Protein AF-A0A848VGD6-F1 (afdb_monomer)

Solvent-accessible surface area (backbone atoms only — not comparable to full-atom values): 8844 Å² total; per-residue (Å²): 133,89,61,88,62,91,79,90,68,60,68,59,83,81,79,87,76,60,66,75,69,51,59,76,47,50,90,73,45,53,100,55,84,58,33,44,35,49,52,53,50,49,38,46,68,73,68,47,92,82,84,88,76,93,70,96,77,78,83,82,84,80,82,78,88,76,48,69,67,68,53,43,51,52,40,49,53,48,52,49,52,48,39,52,60,77,45,20,42,75,58,26,45,58,54,17,47,49,31,35,53,52,14,50,50,50,34,53,52,36,35,75,75,68,71,40,88,47,72,64,28,53,49,29,39,50,50,14,53,52,40,36,51,52,14,53,52,47,37,50,52,38,53,57,60,61,72,77,110

Foldseek 3Di:
DLQPDDDPDLQDPDDDDDPVLQVVCPVLADPDGRSSNRSVSVCSLVVHDDDDDDDDDDDDDDDDPDDCPVVVVVNVVSVQVSCLLAPLLVVLVVVLVVLQVVLVVVQVVCCVPPVDDDPSSVVSNVVSVVSNVVSVVSRVVSVVVVVVD

pLDDT: mean 84.27, std 11.74, range [42.06, 98.12]

Mean predicted aligned error: 9.81 Å

Radius of gyration: 21.03 Å; Cα contacts (8 Å, |Δi|>4): 105; chains: 1; bounding box: 46×34×60 Å

Structure (mmCIF, N/CA/C/O backbone):
data_AF-A0A848VGD6-F1
#
_entry.id   AF-A0A848VGD6-F1
#
loop_
_atom_site.group_PDB
_atom_site.id
_atom_site.type_symbol
_atom_site.label_atom_id
_atom_site.label_alt_id
_atom_site.label_comp_id
_atom_site.label_asym_id
_atom_site.label_entity_id
_atom_site.label_seq_id
_atom_site.pdbx_PDB_ins_code
_atom_site.Cartn_x
_atom_site.Cartn_y
_atom_site.Cartn_z
_atom_site.occupancy
_atom_site.B_iso_or_equiv
_atom_site.auth_seq_id
_atom_site.auth_comp_id
_atom_site.auth_asym_id
_atom_site.auth_atom_id
_atom_site.pdbx_PDB_model_num
ATOM 1 N N . PHE A 1 1 ? -8.254 9.485 0.432 1.00 42.06 1 PHE A N 1
ATOM 2 C CA . PHE A 1 1 ? -8.254 8.788 -0.875 1.00 42.06 1 PHE A CA 1
ATOM 3 C C . PHE A 1 1 ? -8.575 7.283 -0.819 1.00 42.06 1 PHE A C 1
ATOM 5 O O . PHE A 1 1 ? -8.773 6.680 -1.869 1.00 42.06 1 PHE A O 1
ATOM 12 N N . LEU A 1 2 ? -8.684 6.643 0.358 1.00 43.50 2 LEU A N 1
ATOM 13 C CA . LEU A 1 2 ? -9.084 5.227 0.452 1.00 43.50 2 LEU A CA 1
ATOM 14 C C . LEU A 1 2 ? -10.591 4.989 0.695 1.00 43.50 2 LEU A C 1
ATOM 16 O O . LEU A 1 2 ? -11.063 3.935 0.287 1.00 43.50 2 LEU A O 1
ATOM 20 N N . SER A 1 3 ? -11.341 5.945 1.265 1.00 50.09 3 SER A N 1
ATOM 21 C CA . SER A 1 3 ? -12.766 5.773 1.630 1.00 50.09 3 SER A CA 1
ATOM 22 C C . SER A 1 3 ? -13.769 6.735 0.966 1.00 50.09 3 SER A C 1
ATOM 24 O O . SER A 1 3 ? -14.953 6.667 1.269 1.00 50.09 3 SER A O 1
ATOM 26 N N . GLY A 1 4 ? -13.332 7.681 0.126 1.00 55.25 4 GLY A N 1
ATOM 27 C CA . GLY A 1 4 ? -14.221 8.697 -0.478 1.00 55.25 4 GLY A CA 1
ATOM 28 C C . GLY A 1 4 ? -14.788 9.755 0.490 1.00 55.25 4 GLY A C 1
ATOM 29 O O . GLY A 1 4 ? -15.387 10.726 0.050 1.00 55.25 4 GLY A O 1
ATOM 30 N N . THR A 1 5 ? -14.552 9.614 1.794 1.00 62.16 5 THR A N 1
ATOM 31 C CA . THR A 1 5 ? -14.994 10.523 2.865 1.00 62.16 5 THR A CA 1
ATOM 32 C C . THR A 1 5 ? -13.835 11.382 3.375 1.00 62.16 5 THR A C 1
ATOM 34 O O . THR A 1 5 ? -12.687 10.929 3.434 1.00 62.16 5 THR A O 1
ATOM 37 N N . ARG A 1 6 ? -14.115 12.640 3.750 1.00 67.56 6 ARG A N 1
ATOM 38 C CA . ARG A 1 6 ? -13.123 13.528 4.374 1.00 67.56 6 ARG A CA 1
ATOM 39 C C . ARG A 1 6 ? -12.870 13.049 5.800 1.00 67.56 6 ARG A C 1
ATOM 41 O O . ARG A 1 6 ? -13.754 13.126 6.645 1.00 67.56 6 ARG A O 1
ATOM 48 N N . ILE A 1 7 ? -11.667 12.548 6.053 1.00 73.50 7 ILE A N 1
ATOM 49 C CA . ILE A 1 7 ? -11.274 12.078 7.379 1.00 73.50 7 ILE A CA 1
ATOM 50 C C . ILE A 1 7 ? -10.587 13.229 8.112 1.00 73.50 7 ILE A C 1
ATOM 52 O O . ILE A 1 7 ? -9.563 13.718 7.640 1.00 73.50 7 ILE A O 1
ATOM 56 N N . LEU A 1 8 ? -11.175 13.672 9.227 1.00 76.06 8 LEU A N 1
ATOM 57 C CA . LEU A 1 8 ? -10.633 14.769 10.036 1.00 76.06 8 LEU A CA 1
ATOM 58 C C . LEU A 1 8 ? -9.518 14.291 10.973 1.00 76.06 8 LEU A C 1
ATOM 60 O O . LEU A 1 8 ? -8.495 14.956 11.081 1.00 76.06 8 LEU A O 1
ATOM 64 N N . ASP A 1 9 ? -9.689 13.120 11.592 1.00 80.00 9 ASP A N 1
ATOM 65 C CA . ASP A 1 9 ? -8.684 12.516 12.470 1.00 80.00 9 ASP A CA 1
ATOM 66 C C . ASP A 1 9 ? -8.754 10.976 12.411 1.00 80.00 9 ASP A C 1
ATOM 68 O O . ASP A 1 9 ? -9.718 10.352 12.855 1.00 80.00 9 ASP A O 1
ATOM 72 N N . LEU A 1 10 ? -7.724 10.348 11.836 1.00 76.44 10 LEU A N 1
ATOM 73 C CA . LEU A 1 10 ? -7.601 8.886 11.719 1.00 76.44 10 LEU A CA 1
ATOM 74 C C . LEU A 1 10 ? -7.026 8.216 12.969 1.00 76.44 10 LEU A C 1
ATOM 76 O O . LEU A 1 10 ? -7.119 6.992 13.098 1.00 76.44 10 LEU A O 1
ATOM 80 N N . THR A 1 11 ? -6.359 8.965 13.841 1.00 81.19 11 THR A N 1
ATOM 81 C CA . THR A 1 11 ? -5.569 8.416 14.949 1.00 81.19 11 THR A CA 1
ATOM 82 C C . THR A 1 11 ? -6.197 8.687 16.312 1.00 81.19 11 THR A C 1
ATOM 84 O O . THR A 1 11 ? -5.751 8.081 17.287 1.00 81.19 11 THR A O 1
ATOM 87 N N . SER A 1 12 ? -7.260 9.498 16.385 1.00 82.75 12 SER A N 1
ATOM 88 C CA . SER A 1 12 ? -8.000 9.779 17.622 1.00 82.75 12 SER A CA 1
ATOM 89 C C . SER A 1 12 ? -8.362 8.509 18.395 1.00 82.75 12 SER A C 1
ATOM 91 O O . SER A 1 12 ? -9.107 7.657 17.915 1.00 82.75 12 SER A O 1
ATOM 93 N N . GLY A 1 13 ? -7.882 8.378 19.630 1.00 83.75 13 GLY A N 1
ATOM 94 C CA . GLY A 1 13 ? -8.287 7.294 20.530 1.00 83.75 13 GLY A CA 1
ATOM 95 C C . GLY A 1 13 ? -9.679 7.487 21.139 1.00 83.75 13 GLY A C 1
ATOM 96 O O . GLY A 1 13 ? -10.240 6.532 21.668 1.00 83.75 13 GLY A O 1
ATOM 97 N N . PHE A 1 14 ? -10.248 8.693 21.060 1.00 88.19 14 PHE A N 1
ATOM 98 C CA . PHE A 1 14 ? -11.529 9.027 21.675 1.00 88.19 14 PHE A CA 1
ATOM 99 C C . PHE A 1 14 ? -12.673 8.750 20.696 1.00 88.19 14 PHE A C 1
ATOM 101 O O . PHE A 1 14 ? -12.811 9.423 19.675 1.00 88.19 14 PHE A O 1
ATOM 108 N N . ARG A 1 15 ? -13.445 7.693 20.967 1.00 90.38 15 ARG A N 1
ATOM 109 C CA . ARG A 1 15 ? -14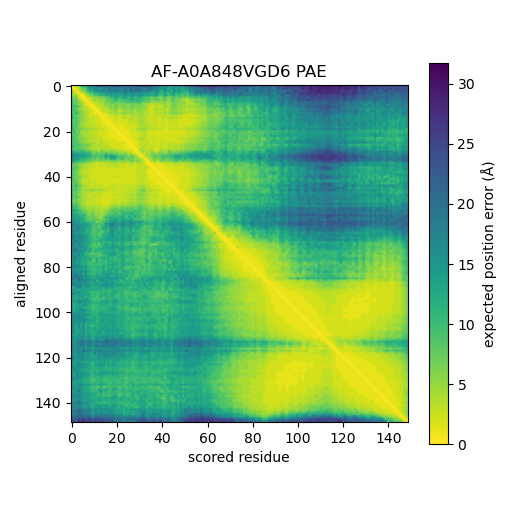.445 7.148 20.040 1.00 90.38 15 ARG A CA 1
ATOM 110 C C . ARG A 1 15 ? -15.538 6.381 20.771 1.00 90.38 15 ARG A C 1
ATOM 112 O O . ARG A 1 15 ? -15.270 5.715 21.767 1.00 90.38 15 ARG A O 1
ATOM 119 N N . ALA A 1 16 ? -16.736 6.408 20.199 1.00 91.38 16 ALA A N 1
ATOM 120 C CA . ALA A 1 16 ? -17.846 5.543 20.570 1.00 91.38 16 ALA A CA 1
ATOM 121 C C . ALA A 1 16 ? -18.247 4.711 19.348 1.00 91.38 16 ALA A C 1
ATOM 123 O O . ALA A 1 16 ? -18.362 5.232 18.239 1.00 91.38 16 ALA A O 1
ATOM 124 N N . VAL A 1 17 ? -18.416 3.408 19.545 1.00 91.44 17 VAL A N 1
ATOM 125 C CA . VAL A 1 17 ? -18.723 2.440 18.486 1.00 91.44 17 VAL A CA 1
ATOM 126 C C . VAL A 1 17 ? -19.723 1.423 19.014 1.00 91.44 17 VAL A C 1
ATOM 128 O O . VAL A 1 17 ? -19.720 1.095 20.200 1.00 91.44 17 VAL A O 1
ATOM 131 N N . ARG A 1 18 ? -20.571 0.898 18.129 1.00 92.31 18 ARG A N 1
ATOM 132 C CA . ARG A 1 18 ? -21.435 -0.234 18.468 1.00 92.31 18 ARG A CA 1
ATOM 133 C C . ARG A 1 18 ? -20.579 -1.483 18.680 1.00 92.31 18 ARG A C 1
ATOM 135 O O . ARG A 1 18 ? -19.794 -1.839 17.802 1.00 92.31 18 ARG A O 1
ATOM 142 N N . ALA A 1 19 ? -20.728 -2.128 19.836 1.00 93.75 19 ALA A N 1
ATOM 143 C CA . ALA A 1 19 ? -19.874 -3.242 20.241 1.00 93.75 19 ALA A CA 1
ATOM 144 C C . ALA A 1 19 ? -19.967 -4.438 19.280 1.00 93.75 19 ALA A C 1
ATOM 146 O O . ALA A 1 19 ? -18.937 -4.968 18.875 1.00 93.75 19 ALA A O 1
ATOM 147 N N . ASP A 1 20 ? -21.178 -4.803 18.847 1.00 92.94 20 ASP A N 1
ATOM 148 C CA . ASP A 1 20 ? -21.409 -5.891 17.890 1.00 92.94 20 ASP A CA 1
ATOM 149 C C . ASP A 1 20 ? -20.657 -5.656 16.575 1.00 92.94 20 ASP A C 1
ATOM 151 O O . ASP A 1 20 ? -19.962 -6.541 16.085 1.00 92.94 20 ASP A O 1
ATOM 155 N N . LYS A 1 21 ? -20.696 -4.419 16.069 1.00 90.06 21 LYS A N 1
ATOM 156 C CA . LYS A 1 21 ? -20.008 -4.027 14.833 1.00 90.06 21 LYS A CA 1
ATOM 157 C C . LYS A 1 21 ? -18.503 -3.937 14.990 1.00 90.06 21 LYS A C 1
ATOM 159 O O . LYS A 1 21 ? -17.771 -4.215 14.053 1.00 90.06 21 LYS A O 1
ATOM 164 N N . PHE A 1 22 ? -18.020 -3.548 16.163 1.00 91.44 22 PHE A N 1
ATOM 165 C CA . PHE A 1 22 ? -16.588 -3.490 16.426 1.00 91.44 22 PHE A CA 1
ATOM 166 C C . PHE A 1 22 ? -15.960 -4.888 16.468 1.00 91.44 22 PHE A C 1
ATOM 168 O O . PHE A 1 22 ? -14.881 -5.098 15.911 1.00 91.44 22 PHE A O 1
ATOM 175 N N . LEU A 1 23 ? -16.647 -5.844 17.101 1.00 90.00 23 LEU A N 1
ATOM 176 C CA . LEU A 1 23 ? -16.173 -7.220 17.251 1.00 90.00 23 LEU A CA 1
ATOM 177 C C . LEU A 1 23 ? -15.995 -7.935 15.904 1.00 90.00 23 LEU A C 1
ATOM 179 O O . LEU A 1 23 ? -15.065 -8.730 15.779 1.00 90.00 23 LEU A O 1
ATOM 183 N N . GLU A 1 24 ? -16.788 -7.581 14.882 1.00 87.50 24 GLU A N 1
ATOM 184 C CA . GLU A 1 24 ? -16.625 -8.067 13.500 1.00 87.50 24 GLU A CA 1
ATOM 185 C C . GLU A 1 24 ? -15.208 -7.828 12.947 1.00 87.50 24 GLU A C 1
ATOM 187 O O . GLU A 1 24 ? -14.763 -8.579 12.090 1.00 87.50 24 GLU A O 1
ATOM 192 N N . TYR A 1 25 ? -14.473 -6.820 13.431 1.00 86.56 25 TYR A N 1
ATOM 193 C CA . TYR A 1 25 ? -13.147 -6.448 12.915 1.00 86.56 25 TYR A CA 1
ATOM 194 C C . TYR A 1 25 ? -12.020 -6.671 13.922 1.00 86.56 25 TYR A C 1
ATOM 196 O O . TYR A 1 25 ? -10.875 -6.312 13.645 1.00 86.56 25 TYR A O 1
ATOM 204 N N . LEU A 1 26 ? -12.309 -7.266 15.084 1.00 86.00 26 LEU A N 1
ATOM 205 C CA . LEU A 1 26 ? -11.330 -7.436 16.160 1.00 86.00 26 LEU A CA 1
ATOM 206 C C . LEU A 1 26 ? -10.079 -8.196 15.685 1.00 86.00 26 LEU A C 1
ATOM 208 O O . LEU A 1 26 ? -8.963 -7.817 16.029 1.00 86.00 26 LEU A O 1
ATOM 212 N N . TYR A 1 27 ? -10.256 -9.203 14.825 1.00 80.44 27 TYR A N 1
ATOM 213 C CA . TYR A 1 27 ? -9.169 -10.013 14.258 1.00 80.44 27 TYR A CA 1
ATOM 214 C C . TYR A 1 27 ? -8.220 -9.232 13.329 1.00 80.44 27 TYR A C 1
ATOM 216 O O . TYR A 1 27 ? -7.108 -9.682 13.043 1.00 80.44 27 TYR A O 1
ATOM 224 N N . LEU A 1 28 ? -8.647 -8.068 12.834 1.00 77.88 28 LEU A N 1
ATOM 225 C CA . LEU A 1 28 ? -7.825 -7.191 12.000 1.00 77.88 28 LEU A CA 1
ATOM 226 C C . LEU A 1 28 ? -6.994 -6.224 12.832 1.00 77.88 28 LEU A C 1
ATOM 228 O O . LEU A 1 28 ? -6.016 -5.670 12.320 1.00 77.88 28 LEU A O 1
ATOM 232 N N . LEU A 1 29 ? -7.392 -5.989 14.084 1.00 82.06 29 LEU A N 1
ATOM 233 C CA . LEU A 1 29 ? -6.759 -4.979 14.908 1.00 82.06 29 LEU A CA 1
ATOM 234 C C . LEU A 1 29 ? -5.355 -5.432 15.321 1.00 82.06 29 LEU A C 1
ATOM 236 O O . LEU A 1 29 ? -5.149 -6.568 15.746 1.00 82.06 29 LEU A O 1
ATOM 240 N N . PRO A 1 30 ? -4.358 -4.545 15.207 1.00 71.06 30 PRO A N 1
ATOM 241 C CA . PRO A 1 30 ? -3.033 -4.810 15.734 1.00 71.06 30 PRO A CA 1
ATOM 242 C C . PRO A 1 30 ? -3.074 -4.840 17.268 1.00 71.06 30 PRO A C 1
ATOM 244 O O . PRO A 1 30 ? -3.775 -4.046 17.890 1.00 71.06 30 PRO A O 1
ATOM 247 N N . ASN A 1 31 ? -2.231 -5.673 17.883 1.00 66.69 31 ASN A N 1
ATOM 248 C CA . ASN A 1 31 ? -2.070 -5.776 19.343 1.00 66.69 31 ASN A CA 1
ATOM 249 C C . ASN A 1 31 ? -1.352 -4.552 19.973 1.00 66.69 31 ASN A C 1
ATOM 251 O O . ASN A 1 31 ? -0.524 -4.699 20.869 1.00 66.69 31 ASN A O 1
ATOM 255 N N . GLY A 1 32 ? -1.593 -3.331 19.483 1.00 67.88 32 GLY A N 1
ATOM 256 C CA . GLY A 1 32 ? -0.928 -2.122 19.969 1.00 67.88 32 GLY A CA 1
ATOM 257 C C . GLY A 1 32 ? -1.372 -0.831 19.279 1.00 67.88 32 GLY A C 1
ATOM 258 O O . GLY A 1 32 ? -2.537 -0.644 18.931 1.00 67.88 32 GLY A O 1
ATOM 259 N N . PHE A 1 33 ? -0.420 0.087 19.095 1.00 61.47 33 PHE A N 1
ATOM 260 C CA . PHE A 1 33 ? -0.640 1.368 18.421 1.00 61.47 33 PHE A CA 1
ATOM 261 C C . PHE A 1 33 ? -1.206 1.143 17.010 1.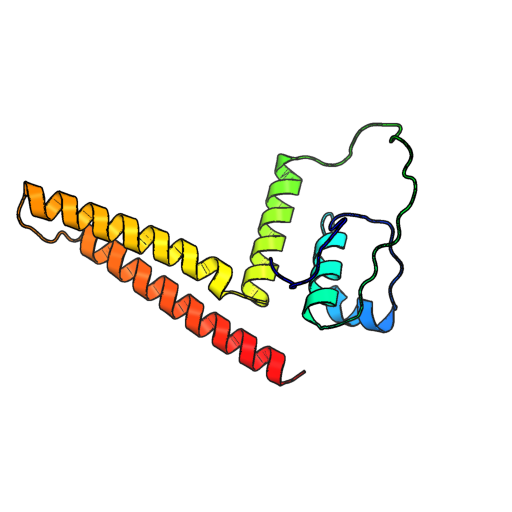00 61.47 33 PHE A C 1
ATOM 263 O O . PHE A 1 33 ? -0.776 0.213 16.325 1.00 61.47 33 PHE A O 1
ATOM 270 N N . SER A 1 34 ? -2.110 2.020 16.555 1.00 70.81 34 SER A N 1
ATOM 271 C CA . SER A 1 34 ? -2.754 2.004 15.219 1.00 70.81 34 SER A CA 1
ATOM 272 C C . SER A 1 34 ? -4.044 1.186 15.056 1.00 70.81 34 SER A C 1
ATOM 274 O O . SER A 1 34 ? -4.641 1.204 13.973 1.00 70.81 34 SER A O 1
ATOM 276 N N . TYR A 1 35 ? -4.555 0.555 16.121 1.00 82.38 35 TYR A N 1
ATOM 277 C CA . TYR A 1 35 ? -5.954 0.100 16.140 1.00 82.38 35 TYR A CA 1
ATOM 278 C C . TYR A 1 35 ? -6.953 1.223 15.777 1.00 82.38 35 TYR A C 1
ATOM 280 O O . TYR A 1 35 ? -7.885 0.927 15.024 1.00 82.38 35 TYR A O 1
ATOM 288 N N . PRO A 1 36 ? -6.756 2.501 16.203 1.00 86.19 36 PRO A N 1
ATOM 289 C CA . PRO A 1 36 ? -7.704 3.576 15.931 1.00 86.19 36 PRO A CA 1
ATOM 290 C C . PRO A 1 36 ? -7.910 3.789 14.429 1.00 86.19 36 PRO A C 1
ATOM 292 O O . PRO A 1 36 ? -9.038 3.885 13.952 1.00 86.19 36 PRO A O 1
ATOM 295 N N . THR A 1 37 ? -6.811 3.774 13.679 1.00 82.75 37 THR A N 1
ATOM 296 C CA . THR A 1 37 ? -6.787 3.918 12.222 1.00 82.75 37 THR A CA 1
ATOM 297 C C . THR A 1 37 ? -7.396 2.704 11.532 1.00 82.75 37 THR A C 1
ATOM 299 O O . THR A 1 37 ? -8.211 2.860 10.626 1.00 82.75 37 THR A O 1
ATOM 302 N N . THR A 1 38 ? -7.036 1.498 11.984 1.00 82.75 38 THR A N 1
ATOM 303 C CA . THR A 1 38 ? -7.497 0.236 11.386 1.00 82.75 38 THR A CA 1
ATOM 304 C C . THR A 1 38 ? -9.014 0.121 11.444 1.00 82.75 38 THR A C 1
ATOM 306 O O . THR A 1 38 ? -9.651 -0.095 10.417 1.00 82.75 38 THR A O 1
ATOM 309 N N . ILE A 1 39 ? -9.603 0.332 12.624 1.00 87.12 39 ILE A N 1
ATOM 310 C CA . ILE A 1 39 ? -11.052 0.208 12.786 1.00 87.12 39 ILE A CA 1
ATOM 311 C C . ILE A 1 39 ? -11.810 1.334 12.071 1.00 87.12 39 ILE A C 1
ATOM 313 O O . ILE A 1 39 ? -12.839 1.064 11.462 1.00 87.12 39 ILE A O 1
ATOM 317 N N . THR A 1 40 ? -11.298 2.574 12.068 1.00 87.75 40 THR A N 1
ATOM 318 C CA . THR A 1 40 ? -11.933 3.681 11.329 1.00 87.75 40 THR A CA 1
ATOM 319 C C . THR A 1 40 ? -11.972 3.372 9.833 1.00 87.75 40 THR A C 1
ATOM 321 O O . THR A 1 40 ? -12.998 3.561 9.185 1.00 87.75 40 THR A O 1
ATOM 324 N N . MET A 1 41 ? -10.876 2.844 9.284 1.00 82.94 41 MET A N 1
ATOM 325 C CA . MET A 1 41 ? -10.807 2.432 7.883 1.00 82.94 41 MET A CA 1
ATOM 326 C C . MET A 1 41 ? -11.723 1.247 7.579 1.00 82.94 41 MET A C 1
ATOM 328 O O . MET A 1 41 ? -12.400 1.268 6.554 1.00 82.94 41 MET A O 1
ATOM 332 N N . ALA A 1 42 ? -11.775 0.249 8.465 1.00 83.44 42 ALA A N 1
ATOM 333 C CA . ALA A 1 42 ? -12.673 -0.893 8.328 1.00 83.44 42 ALA A CA 1
ATOM 334 C C . ALA A 1 42 ? -14.142 -0.445 8.305 1.00 83.44 42 ALA A C 1
ATOM 336 O O . ALA A 1 42 ? -14.870 -0.800 7.387 1.00 83.44 42 ALA A O 1
ATOM 337 N N . PHE A 1 43 ? -14.551 0.425 9.234 1.00 87.31 43 PHE A N 1
ATOM 338 C CA . PHE A 1 43 ? -15.919 0.946 9.292 1.00 87.31 43 PHE A CA 1
ATOM 339 C C . PHE A 1 43 ? -16.296 1.727 8.033 1.00 87.31 43 PHE A C 1
ATOM 341 O O . PHE A 1 43 ? -17.340 1.472 7.437 1.00 87.31 43 PHE A O 1
ATOM 348 N N . LEU A 1 44 ? -15.422 2.638 7.594 1.00 84.12 44 LEU A N 1
ATOM 349 C CA . LEU A 1 44 ? -15.645 3.418 6.379 1.00 84.12 44 LEU A CA 1
ATOM 350 C C . LEU A 1 44 ? -15.717 2.537 5.126 1.00 84.12 44 LEU A C 1
ATOM 352 O O . LEU A 1 44 ? -16.490 2.826 4.216 1.00 84.12 44 LEU A O 1
ATOM 356 N N . ARG A 1 45 ? -14.908 1.473 5.054 1.00 77.00 45 ARG A N 1
ATOM 357 C CA . ARG A 1 45 ? -14.877 0.573 3.894 1.00 77.00 45 ARG A CA 1
ATOM 358 C C . ARG A 1 45 ? -16.073 -0.372 3.856 1.00 77.00 45 ARG A C 1
ATOM 360 O O . ARG A 1 45 ? -16.567 -0.635 2.766 1.00 77.00 45 ARG A O 1
ATOM 367 N N . SER A 1 46 ? -16.553 -0.816 5.014 1.00 82.38 46 SER A N 1
ATOM 368 C CA . SER A 1 46 ? -17.766 -1.631 5.146 1.00 82.38 46 SER A CA 1
ATOM 369 C C . SER A 1 46 ? -19.063 -0.832 4.972 1.00 82.38 46 SER A C 1
ATOM 371 O O . SER A 1 46 ? -20.146 -1.384 5.126 1.00 82.38 46 SER A O 1
ATOM 373 N N . GLY A 1 47 ? -18.979 0.468 4.665 1.00 83.56 47 GLY A N 1
ATOM 374 C CA . GLY A 1 47 ? -20.148 1.318 4.439 1.00 83.56 47 GLY A CA 1
ATOM 375 C C . GLY A 1 47 ? -20.888 1.719 5.716 1.00 83.56 47 GLY A C 1
ATOM 376 O O . GLY A 1 47 ? -22.002 2.234 5.633 1.00 83.56 47 GLY A O 1
ATOM 377 N N . TYR A 1 48 ? -20.292 1.520 6.897 1.00 86.62 48 TYR A N 1
ATOM 378 C CA . TYR A 1 48 ? -20.890 1.998 8.138 1.00 86.62 48 TYR A CA 1
ATOM 379 C C . TYR A 1 48 ? -20.816 3.533 8.217 1.00 86.62 48 TYR A C 1
ATOM 381 O O . TYR A 1 48 ? -19.794 4.126 7.852 1.00 86.62 48 TYR A O 1
ATOM 389 N N . PRO A 1 49 ? -21.867 4.203 8.724 1.00 86.62 49 PRO A N 1
ATOM 390 C CA . PRO A 1 49 ? -21.846 5.645 8.910 1.00 86.62 49 PRO A CA 1
ATOM 391 C C . PRO A 1 49 ? -20.835 6.022 10.000 1.00 86.62 49 PRO A C 1
ATOM 393 O O . PRO A 1 49 ? -20.905 5.537 11.129 1.00 86.62 49 PRO A O 1
ATOM 396 N N . VAL A 1 50 ? -19.904 6.917 9.665 1.00 88.25 50 VAL A N 1
ATOM 397 C CA . VAL A 1 50 ? -18.906 7.466 10.593 1.00 88.25 50 VAL A CA 1
ATOM 398 C C . VAL A 1 50 ? -19.060 8.981 10.628 1.00 88.25 50 VAL A C 1
ATOM 400 O O . VAL A 1 50 ? -19.035 9.635 9.585 1.00 88.25 50 VAL A O 1
ATOM 403 N N . ARG A 1 51 ? -19.200 9.543 11.831 1.00 87.31 51 ARG A N 1
ATOM 404 C CA . ARG A 1 51 ? -19.247 10.988 12.069 1.00 87.31 51 ARG A CA 1
ATOM 405 C C . ARG A 1 51 ? -18.058 11.408 12.928 1.00 87.31 51 ARG A C 1
ATOM 407 O O . ARG A 1 51 ? -17.685 10.698 13.857 1.00 87.31 51 ARG A O 1
ATOM 414 N N . PHE A 1 52 ? -17.484 12.563 12.609 1.00 88.81 52 PHE A N 1
ATOM 415 C CA . PHE A 1 52 ? -16.455 13.212 13.414 1.00 88.81 52 PHE A CA 1
ATOM 416 C C . PHE A 1 52 ? -17.094 14.368 14.181 1.00 88.81 52 PHE A C 1
ATOM 418 O O . PHE A 1 52 ? -17.681 15.249 13.557 1.00 88.81 52 PHE A O 1
ATOM 425 N N . GLU A 1 53 ? -16.973 14.354 15.505 1.00 88.94 53 GLU A N 1
ATOM 426 C CA . GLU A 1 53 ? -17.454 15.425 16.382 1.00 88.94 53 GLU A CA 1
ATOM 427 C C . GLU A 1 53 ? -16.248 16.208 16.926 1.00 88.94 53 GLU A C 1
ATOM 429 O O . GLU A 1 53 ? -15.285 15.586 17.390 1.00 88.94 53 GLU A O 1
ATOM 434 N N . PRO A 1 54 ? -16.246 17.551 16.845 1.00 86.50 54 PRO A N 1
ATOM 435 C CA . PRO A 1 54 ? -15.157 18.359 17.372 1.00 86.50 54 PRO A CA 1
ATOM 436 C C . PRO A 1 54 ? -15.139 18.282 18.901 1.00 86.50 54 PRO A C 1
ATOM 438 O O . PRO A 1 54 ? -16.151 18.511 19.559 1.00 86.50 54 PRO A O 1
ATOM 441 N N . VAL A 1 55 ? -13.970 17.995 19.470 1.00 84.88 55 VAL A N 1
ATOM 442 C CA . VAL A 1 55 ? -13.759 17.967 20.922 1.00 84.88 55 VAL A CA 1
ATOM 443 C C . VAL A 1 55 ? -12.551 18.844 21.251 1.00 84.88 55 VAL A C 1
ATOM 445 O O . VAL A 1 55 ? -11.498 18.662 20.632 1.00 84.88 55 VAL A O 1
ATOM 448 N N . PRO A 1 56 ? -12.661 19.795 22.198 1.00 85.25 56 PRO A N 1
ATOM 449 C CA . PRO A 1 56 ? -11.508 20.553 22.663 1.00 85.25 56 PRO A CA 1
ATOM 450 C C . PRO A 1 56 ? -10.539 19.609 23.384 1.00 85.25 56 PRO A C 1
ATOM 452 O O . PRO A 1 56 ? -10.868 19.028 24.416 1.00 85.25 56 PRO A O 1
ATOM 455 N N . ALA A 1 57 ? -9.348 19.431 22.815 1.00 81.38 57 ALA A N 1
ATOM 456 C CA . ALA A 1 57 ? -8.286 18.627 23.407 1.00 81.38 57 ALA A CA 1
ATOM 457 C C . ALA A 1 57 ? -7.286 19.536 24.128 1.00 81.38 57 ALA A C 1
ATOM 459 O O . ALA A 1 57 ? -6.727 20.458 23.531 1.00 81.38 57 ALA A O 1
ATOM 460 N N . GLU A 1 58 ? -7.038 19.267 25.408 1.00 84.06 58 GLU A N 1
ATOM 461 C CA . GLU A 1 58 ? -6.022 19.984 26.173 1.00 84.06 58 GLU A CA 1
ATOM 462 C C . GLU A 1 58 ? -4.602 19.574 25.764 1.00 84.06 58 GLU A C 1
ATOM 464 O O . GLU A 1 58 ? -4.342 18.483 25.243 1.00 84.06 58 GLU A O 1
ATOM 469 N N . LYS A 1 59 ? -3.641 20.464 26.028 1.00 81.44 59 LYS A N 1
ATOM 470 C CA . LYS A 1 59 ? -2.230 20.182 25.774 1.00 81.44 59 LYS A CA 1
ATOM 471 C C . LYS A 1 59 ? -1.757 19.077 26.720 1.00 81.44 59 LYS A C 1
ATOM 473 O O . LYS A 1 59 ? -1.871 19.197 27.936 1.00 81.44 59 LYS A O 1
ATOM 478 N N . ARG A 1 60 ? -1.176 18.014 26.158 1.00 78.81 60 ARG A N 1
ATOM 479 C CA . ARG A 1 60 ? -0.650 16.879 26.930 1.00 78.81 60 ARG A CA 1
ATOM 480 C C . ARG A 1 60 ? 0.348 17.342 27.995 1.00 78.81 60 ARG A C 1
ATOM 482 O O . ARG A 1 60 ? 1.330 18.012 27.677 1.00 78.81 60 ARG A O 1
ATOM 489 N N . THR A 1 61 ? 0.164 16.862 29.218 1.00 79.06 61 THR A N 1
ATOM 490 C CA . THR A 1 61 ? 1.175 16.888 30.276 1.00 79.06 61 THR A CA 1
ATOM 491 C C . THR A 1 61 ? 1.963 15.565 30.263 1.00 79.06 61 THR A C 1
ATOM 493 O O . THR A 1 61 ? 1.392 14.477 30.216 1.00 79.06 61 THR A O 1
ATOM 496 N N . GLY A 1 62 ? 3.301 15.635 30.218 1.00 84.12 62 GLY A N 1
ATOM 497 C CA . GLY A 1 62 ? 4.197 14.463 30.219 1.00 84.12 62 GLY A CA 1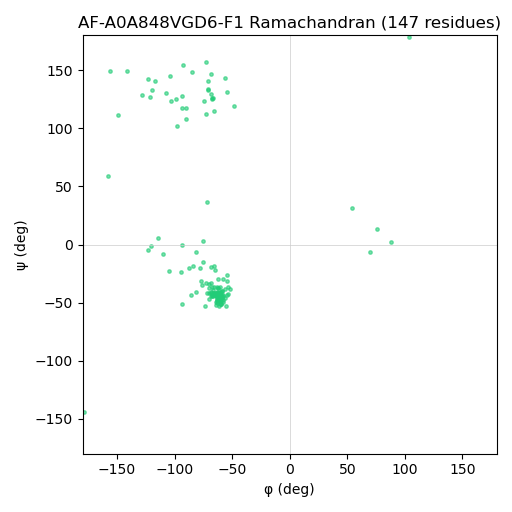
ATOM 498 C C . GLY A 1 62 ? 4.826 14.086 28.865 1.00 84.12 62 GLY A C 1
ATOM 499 O O . GLY A 1 62 ? 4.595 14.722 27.838 1.00 84.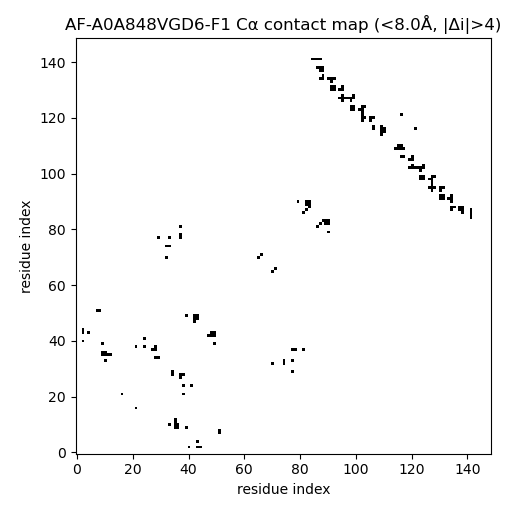12 62 GLY A O 1
ATOM 500 N N . LYS A 1 63 ? 5.668 13.040 28.863 1.00 77.06 63 LYS A N 1
ATOM 501 C CA . LYS A 1 63 ? 6.410 12.570 27.674 1.00 77.06 63 LYS A CA 1
ATOM 502 C C . LYS A 1 63 ? 5.567 11.615 26.819 1.00 77.06 63 LYS A C 1
ATOM 504 O O . LYS A 1 63 ? 4.715 10.881 27.323 1.00 77.06 63 LYS A O 1
ATOM 509 N N . SER A 1 64 ? 5.799 11.627 25.507 1.00 76.38 64 SER A N 1
ATOM 510 C CA . SER A 1 64 ? 5.168 10.678 24.586 1.00 76.38 64 SER A CA 1
ATOM 511 C C . SER A 1 64 ? 5.749 9.277 24.784 1.00 76.38 64 SER A C 1
ATOM 513 O O . SER A 1 64 ? 6.965 9.108 24.816 1.00 76.38 64 SER A O 1
ATOM 515 N N . HIS A 1 65 ? 4.879 8.270 24.877 1.00 74.25 65 HIS A N 1
ATOM 516 C CA . HIS A 1 65 ? 5.285 6.861 24.843 1.00 74.25 65 HIS A CA 1
ATOM 517 C C . HIS A 1 65 ? 5.505 6.343 23.412 1.00 74.25 65 HIS A C 1
ATOM 519 O O . HIS A 1 65 ? 5.968 5.216 23.244 1.00 74.25 65 HIS A O 1
ATOM 525 N N . ILE A 1 66 ? 5.181 7.150 22.393 1.00 72.19 66 ILE A N 1
ATOM 526 C CA . ILE A 1 66 ? 5.341 6.789 20.982 1.00 72.19 66 ILE A CA 1
ATOM 527 C C . ILE A 1 66 ? 6.824 6.859 20.630 1.00 72.19 66 ILE A C 1
ATOM 529 O O . ILE A 1 66 ? 7.461 7.901 20.785 1.00 72.19 66 ILE A O 1
ATOM 533 N N . ARG A 1 67 ? 7.366 5.752 20.126 1.00 76.00 67 ARG A N 1
ATOM 534 C CA . ARG A 1 67 ? 8.724 5.641 19.592 1.00 76.00 67 ARG A CA 1
ATOM 535 C C . ARG A 1 67 ? 8.645 5.773 18.067 1.00 76.00 67 ARG A C 1
ATOM 537 O O . ARG A 1 67 ? 8.312 4.784 17.415 1.00 76.00 67 ARG A O 1
ATOM 544 N N . PRO A 1 68 ? 8.977 6.938 17.473 1.00 74.94 68 PRO A N 1
ATOM 545 C CA . PRO A 1 68 ? 8.633 7.259 16.083 1.00 74.94 68 PRO A CA 1
ATOM 546 C C . PRO A 1 68 ? 9.073 6.209 15.060 1.00 74.94 68 PRO A C 1
ATOM 548 O O . PRO A 1 68 ? 8.300 5.838 14.187 1.00 74.94 68 PRO A O 1
ATOM 551 N N . ILE A 1 69 ? 10.290 5.677 15.200 1.00 76.88 69 ILE A N 1
ATOM 552 C CA . ILE A 1 69 ? 10.848 4.703 14.253 1.00 76.88 69 ILE A CA 1
ATOM 553 C C . ILE A 1 69 ? 10.177 3.333 14.414 1.00 76.88 69 ILE A C 1
ATOM 555 O O . ILE A 1 69 ? 9.662 2.766 13.454 1.00 76.88 69 ILE A O 1
ATOM 559 N N . ARG A 1 70 ? 10.153 2.793 15.640 1.00 74.88 70 ARG A N 1
ATOM 560 C CA . ARG A 1 70 ? 9.626 1.445 15.905 1.00 74.88 70 ARG A CA 1
ATOM 561 C C . ARG A 1 70 ? 8.118 1.374 15.672 1.00 74.88 70 ARG A C 1
ATOM 563 O O . ARG A 1 70 ? 7.635 0.425 15.055 1.00 74.88 70 ARG A O 1
ATOM 570 N N . ASP A 1 71 ? 7.389 2.372 16.159 1.00 73.81 71 ASP A N 1
ATOM 571 C CA . ASP A 1 71 ? 5.936 2.430 16.015 1.00 73.81 71 ASP A CA 1
ATOM 572 C C . ASP A 1 71 ? 5.538 2.860 14.602 1.00 73.81 71 ASP A C 1
ATOM 574 O O . ASP A 1 71 ? 4.546 2.357 14.081 1.00 73.81 71 ASP A O 1
ATOM 578 N N . GLY A 1 72 ? 6.350 3.693 13.940 1.00 76.12 72 GLY A N 1
ATOM 579 C CA . GLY A 1 72 ? 6.179 4.048 12.532 1.00 76.12 72 GLY A CA 1
ATOM 580 C C . GLY A 1 72 ? 6.309 2.845 11.599 1.00 76.12 72 GLY A C 1
ATOM 581 O O . GLY A 1 72 ? 5.445 2.644 10.751 1.00 76.12 72 GLY A O 1
ATOM 582 N N . LEU A 1 73 ? 7.316 1.984 11.791 1.00 77.62 73 LEU A N 1
ATOM 583 C CA . LEU A 1 73 ? 7.459 0.745 11.011 1.00 77.62 73 LEU A CA 1
ATOM 584 C C . LEU A 1 73 ? 6.285 -0.215 11.234 1.00 77.62 73 LEU A C 1
ATOM 586 O O . LEU A 1 73 ? 5.761 -0.787 10.279 1.00 77.62 73 LEU A O 1
ATOM 590 N N . ARG A 1 74 ? 5.830 -0.366 12.485 1.00 73.81 74 ARG A N 1
ATOM 591 C CA . ARG A 1 74 ? 4.650 -1.183 12.798 1.00 73.81 74 ARG A CA 1
ATOM 592 C C . ARG A 1 74 ? 3.395 -0.612 12.135 1.00 73.81 74 ARG A C 1
ATOM 594 O O . ARG A 1 74 ? 2.635 -1.367 11.538 1.00 73.81 74 ARG A O 1
ATOM 601 N N . PHE A 1 75 ? 3.198 0.703 12.207 1.00 73.62 75 PHE A N 1
ATOM 602 C CA . PHE A 1 75 ? 2.098 1.397 11.540 1.00 73.62 75 PHE A CA 1
ATOM 603 C C . PHE A 1 75 ? 2.138 1.204 10.024 1.00 73.62 75 PHE A C 1
ATOM 605 O O . PHE A 1 75 ? 1.117 0.871 9.427 1.00 73.62 75 PHE A O 1
ATOM 612 N N . PHE A 1 76 ? 3.316 1.327 9.409 1.00 77.06 76 PHE A N 1
ATOM 613 C CA . PHE A 1 76 ? 3.497 1.105 7.979 1.00 77.06 76 PHE A CA 1
ATOM 614 C C . PHE A 1 76 ? 3.160 -0.336 7.581 1.00 77.06 76 PHE A C 1
ATOM 616 O O . PHE A 1 76 ? 2.413 -0.546 6.631 1.00 77.06 76 PHE A O 1
ATOM 623 N N . ALA A 1 77 ? 3.621 -1.328 8.349 1.00 77.38 77 ALA A N 1
ATOM 624 C CA . ALA A 1 77 ? 3.272 -2.731 8.126 1.00 77.38 77 ALA A CA 1
ATOM 625 C C . ALA A 1 77 ? 1.756 -2.980 8.230 1.00 77.38 77 ALA A C 1
ATOM 627 O O . ALA A 1 77 ? 1.201 -3.766 7.465 1.00 77.38 77 ALA A O 1
ATOM 628 N N . ILE A 1 78 ? 1.066 -2.284 9.138 1.00 74.00 78 ILE A N 1
ATOM 629 C CA . ILE A 1 78 ? -0.393 -2.367 9.286 1.00 74.00 78 ILE A CA 1
ATOM 630 C C . ILE A 1 78 ? -1.104 -1.719 8.097 1.00 74.00 78 ILE A C 1
ATOM 632 O O . ILE A 1 78 ? -1.998 -2.340 7.528 1.00 74.00 78 ILE A O 1
ATOM 636 N N . ILE A 1 79 ? -0.694 -0.516 7.680 1.00 73.38 79 ILE A N 1
ATOM 637 C CA . ILE A 1 79 ? -1.226 0.128 6.470 1.00 73.38 79 ILE A CA 1
ATOM 638 C C . ILE A 1 79 ? -1.032 -0.791 5.271 1.00 73.38 79 ILE A C 1
ATOM 640 O O . ILE A 1 79 ? -1.977 -1.005 4.520 1.00 73.38 79 ILE A O 1
ATOM 644 N N . PHE A 1 80 ? 0.160 -1.365 5.118 1.00 78.44 80 PHE A N 1
ATOM 645 C CA . PHE A 1 80 ? 0.471 -2.287 4.036 1.00 78.44 80 PHE A CA 1
ATOM 646 C C . PHE A 1 80 ? -0.426 -3.528 4.079 1.00 78.44 80 PHE A C 1
ATOM 648 O O . PHE A 1 80 ? -1.008 -3.895 3.061 1.00 78.44 80 PHE A O 1
ATOM 655 N N . LYS A 1 81 ? -0.623 -4.129 5.260 1.00 77.75 81 LYS A N 1
ATOM 656 C CA . LYS A 1 81 ? -1.530 -5.269 5.458 1.00 77.75 81 LYS A CA 1
ATOM 657 C C . LYS A 1 81 ? -2.972 -4.921 5.079 1.00 77.75 81 LYS A C 1
ATOM 659 O O . LYS A 1 81 ? -3.594 -5.664 4.330 1.00 77.75 81 LYS A O 1
ATOM 664 N N . ILE A 1 82 ? -3.494 -3.790 5.559 1.00 73.19 82 ILE A N 1
ATOM 665 C CA . ILE A 1 82 ? -4.861 -3.328 5.264 1.00 73.19 82 ILE A CA 1
ATOM 666 C C . ILE A 1 82 ? -5.001 -3.024 3.772 1.00 73.19 82 ILE A C 1
ATOM 668 O O . ILE A 1 82 ? -5.924 -3.502 3.125 1.00 73.19 82 ILE A O 1
ATOM 672 N N . ALA A 1 83 ? -4.086 -2.255 3.192 1.00 74.69 83 ALA A N 1
ATOM 673 C CA . ALA A 1 83 ? -4.153 -1.910 1.780 1.00 74.69 83 ALA A CA 1
ATOM 674 C C . ALA A 1 83 ? -4.047 -3.158 0.888 1.00 74.69 83 ALA A C 1
ATOM 676 O O . ALA A 1 83 ? -4.804 -3.258 -0.069 1.00 74.69 83 ALA A O 1
ATOM 677 N N . THR A 1 84 ? -3.223 -4.148 1.249 1.00 78.94 84 THR A N 1
ATOM 678 C CA . THR A 1 84 ? -3.142 -5.426 0.519 1.00 78.94 84 THR A CA 1
ATOM 679 C C . THR A 1 84 ? -4.428 -6.242 0.657 1.00 78.94 84 THR A C 1
ATOM 681 O O . THR A 1 84 ? -4.855 -6.873 -0.300 1.00 78.94 84 THR A O 1
ATOM 684 N N . LEU A 1 85 ? -5.077 -6.215 1.825 1.00 76.62 85 LEU A N 1
ATOM 685 C CA . LEU A 1 85 ? -6.316 -6.957 2.063 1.00 76.62 85 LEU A CA 1
ATOM 686 C C . LEU A 1 85 ? -7.519 -6.350 1.323 1.00 76.62 85 LEU A C 1
ATOM 688 O O . LEU A 1 85 ? -8.339 -7.081 0.774 1.00 76.62 85 LEU A O 1
ATOM 692 N N . TYR A 1 86 ? -7.630 -5.019 1.317 1.00 72.69 86 TYR A N 1
ATOM 693 C CA . TYR A 1 86 ? -8.847 -4.312 0.899 1.00 72.69 86 TYR A CA 1
ATOM 694 C C . TYR A 1 86 ? -8.780 -3.651 -0.483 1.00 72.69 86 TYR A C 1
ATOM 696 O O . TYR A 1 86 ? -9.829 -3.318 -1.042 1.00 72.69 86 TYR A O 1
ATOM 704 N N . ALA A 1 87 ? -7.580 -3.356 -0.982 1.00 81.81 87 ALA A N 1
ATOM 705 C CA . ALA A 1 87 ? -7.358 -2.708 -2.274 1.00 81.81 87 ALA A CA 1
ATOM 706 C C . ALA A 1 87 ? -5.931 -2.999 -2.787 1.00 81.81 87 ALA A C 1
ATOM 708 O O . ALA A 1 87 ? -5.144 -2.056 -2.959 1.00 81.81 87 ALA A O 1
ATOM 709 N N . PRO A 1 88 ? -5.562 -4.281 -2.975 1.00 86.19 88 PRO A N 1
ATOM 710 C CA . PRO A 1 88 ? -4.203 -4.688 -3.323 1.00 86.19 88 PRO A CA 1
ATOM 711 C C . PRO A 1 88 ? -3.669 -3.956 -4.553 1.00 86.19 88 PRO A C 1
ATOM 713 O O . PRO A 1 88 ? -2.500 -3.557 -4.561 1.00 86.19 88 PRO A O 1
ATOM 716 N N . LEU A 1 89 ? -4.513 -3.673 -5.552 1.00 88.38 89 LEU A N 1
ATOM 717 C CA . LEU A 1 89 ? -4.079 -2.970 -6.757 1.00 88.38 89 LEU A CA 1
ATOM 718 C C . LEU A 1 89 ? -3.462 -1.592 -6.454 1.00 88.38 89 LEU A C 1
ATOM 720 O O . LEU A 1 89 ? -2.544 -1.173 -7.153 1.00 88.38 89 LEU A O 1
ATOM 724 N N . LYS A 1 90 ? -3.872 -0.910 -5.373 1.00 85.75 90 LYS A N 1
ATOM 725 C CA . LYS A 1 90 ? -3.276 0.378 -4.961 1.00 85.75 90 LYS A CA 1
ATOM 726 C C . LYS A 1 90 ? -1.810 0.265 -4.534 1.00 85.75 90 LYS A C 1
ATOM 728 O O . LYS A 1 90 ? -1.114 1.275 -4.551 1.00 85.75 90 LYS A O 1
ATOM 733 N N . ILE A 1 91 ? -1.350 -0.925 -4.146 1.00 89.81 91 ILE A N 1
ATOM 734 C CA . ILE A 1 91 ? 0.052 -1.201 -3.805 1.00 89.81 91 ILE A CA 1
ATOM 735 C C . ILE A 1 91 ? 0.801 -1.736 -5.023 1.00 89.81 91 ILE A C 1
ATOM 737 O O . ILE A 1 91 ? 1.866 -1.227 -5.364 1.00 89.81 91 ILE A O 1
ATOM 741 N N . PHE A 1 92 ? 0.261 -2.760 -5.684 1.00 92.38 92 PHE A N 1
ATOM 742 C CA . PHE A 1 92 ? 0.977 -3.439 -6.765 1.00 92.38 92 PHE A CA 1
ATOM 743 C C . PHE A 1 92 ? 1.11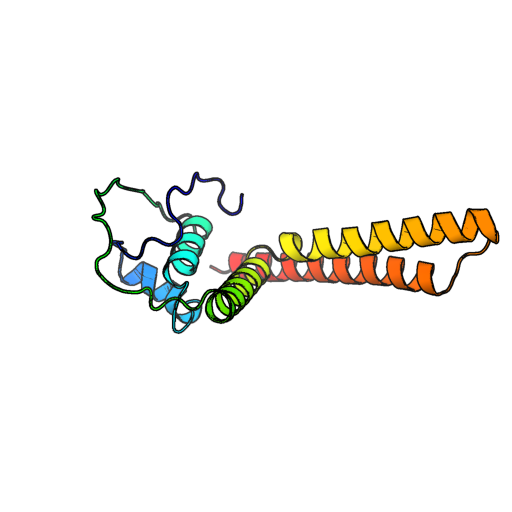6 -2.569 -8.019 1.00 92.38 92 PHE A C 1
ATOM 745 O O . PHE A 1 92 ? 2.148 -2.629 -8.683 1.00 92.38 92 PHE A O 1
ATOM 752 N N . LEU A 1 93 ? 0.131 -1.715 -8.321 1.00 93.44 93 LEU A N 1
ATOM 753 C CA . LEU A 1 93 ? 0.163 -0.835 -9.491 1.00 93.44 93 LEU A CA 1
ATOM 754 C C . LEU A 1 93 ? 1.335 0.164 -9.477 1.00 93.44 93 LEU A C 1
ATOM 756 O O . LEU A 1 93 ? 2.080 0.179 -10.456 1.00 93.44 93 LEU A O 1
ATOM 760 N N . PRO A 1 94 ? 1.561 0.979 -8.423 1.00 94.38 94 PRO A N 1
ATOM 761 C CA . PRO A 1 94 ? 2.700 1.895 -8.409 1.00 94.38 94 PRO A CA 1
ATOM 762 C C . PRO A 1 94 ? 4.039 1.152 -8.434 1.00 94.38 94 PRO A C 1
ATOM 764 O O . PRO A 1 94 ? 4.952 1.599 -9.118 1.00 94.38 94 PRO A O 1
ATOM 767 N N . ILE A 1 95 ? 4.155 -0.002 -7.763 1.00 95.19 95 ILE A N 1
ATOM 768 C CA . ILE A 1 95 ? 5.381 -0.816 -7.794 1.00 95.19 95 ILE A CA 1
ATOM 769 C C . ILE A 1 95 ? 5.645 -1.316 -9.217 1.00 95.19 95 ILE A C 1
ATOM 771 O O . ILE A 1 95 ? 6.731 -1.103 -9.752 1.00 95.19 95 ILE A O 1
ATOM 775 N N . SER A 1 96 ? 4.641 -1.915 -9.861 1.00 97.31 96 SER A N 1
ATOM 776 C CA . SER A 1 96 ? 4.714 -2.324 -11.264 1.00 97.31 96 SER A CA 1
ATOM 777 C C . SER A 1 96 ? 5.100 -1.156 -12.172 1.00 97.31 96 SER A C 1
ATOM 779 O O . SER A 1 96 ? 5.945 -1.320 -13.049 1.00 97.31 96 SER A O 1
ATOM 781 N N . GLY A 1 97 ? 4.509 0.021 -11.956 1.00 97.19 97 GLY A N 1
ATOM 782 C CA . GLY A 1 97 ? 4.814 1.238 -12.704 1.00 97.19 97 GLY A CA 1
ATOM 783 C C . GLY A 1 97 ? 6.270 1.676 -12.549 1.00 97.19 97 GLY A C 1
ATOM 784 O O . GLY A 1 97 ? 6.903 2.008 -13.546 1.00 97.19 97 GLY A O 1
ATOM 785 N N . VAL A 1 98 ? 6.833 1.605 -11.337 1.00 97.94 98 VAL A N 1
ATOM 786 C CA . VAL A 1 98 ? 8.259 1.881 -11.099 1.00 97.94 98 VAL A CA 1
ATOM 787 C C . VAL A 1 98 ? 9.129 0.917 -11.903 1.00 97.94 98 VAL A C 1
ATOM 789 O O . VAL A 1 98 ? 9.967 1.373 -12.674 1.00 97.94 98 VAL A O 1
ATOM 792 N N . PHE A 1 99 ? 8.889 -0.395 -11.813 1.00 97.56 99 PHE A N 1
ATOM 793 C CA . PHE A 1 99 ? 9.637 -1.377 -12.610 1.00 97.56 99 PHE A CA 1
ATOM 794 C C . PHE A 1 99 ? 9.497 -1.139 -14.118 1.00 97.56 99 PHE A C 1
ATOM 796 O O . PHE A 1 99 ? 10.486 -1.241 -14.842 1.00 97.56 99 PHE A O 1
ATOM 803 N N . PHE A 1 100 ? 8.298 -0.780 -14.589 1.00 97.88 100 PHE A N 1
ATOM 804 C CA . PHE A 1 100 ? 8.045 -0.503 -16.001 1.00 97.88 100 PHE A CA 1
ATOM 805 C C . PHE A 1 100 ? 8.839 0.708 -16.484 1.00 97.88 100 PHE A C 1
ATOM 807 O O . PHE A 1 100 ? 9.562 0.620 -17.471 1.00 97.88 100 PHE A O 1
ATOM 814 N N . VAL A 1 101 ? 8.735 1.831 -15.768 1.00 98.12 101 VAL A N 1
ATOM 815 C CA . VAL A 1 101 ? 9.410 3.083 -16.123 1.00 98.12 101 VAL A CA 1
ATOM 816 C C . VAL A 1 101 ? 10.921 2.913 -16.042 1.00 98.12 101 VAL A C 1
ATOM 818 O O . VAL A 1 101 ? 11.624 3.332 -16.959 1.00 98.12 101 VAL A O 1
ATOM 821 N N . THR A 1 102 ? 11.440 2.256 -15.002 1.00 97.56 102 THR A N 1
ATOM 822 C CA . THR A 1 102 ? 12.873 1.963 -14.890 1.00 97.56 102 THR A CA 1
ATOM 823 C C . THR A 1 102 ? 13.341 1.027 -16.006 1.00 97.56 102 THR A C 1
ATOM 825 O O . THR A 1 102 ? 14.357 1.306 -16.636 1.00 97.56 102 THR A O 1
ATOM 828 N N . GLY A 1 103 ? 12.593 -0.039 -16.309 1.00 97.44 103 GLY A N 1
ATOM 829 C CA . GLY A 1 103 ? 12.918 -0.972 -17.390 1.00 97.44 103 GLY A CA 1
ATOM 830 C C . GLY A 1 103 ? 12.903 -0.317 -18.770 1.00 97.44 103 GLY A C 1
ATOM 831 O O . GLY A 1 103 ? 13.822 -0.528 -19.560 1.00 97.44 103 GLY A O 1
ATOM 832 N N . LEU A 1 104 ? 11.910 0.535 -19.032 1.00 96.81 104 LEU A N 1
ATOM 833 C CA . LEU A 1 104 ? 11.789 1.292 -20.275 1.00 96.81 104 LEU A CA 1
ATOM 834 C C . LEU A 1 104 ? 12.890 2.349 -20.405 1.00 96.81 104 LEU A C 1
ATOM 836 O O . LEU A 1 104 ? 13.468 2.492 -21.476 1.00 96.81 104 LEU A O 1
ATOM 840 N N . SER A 1 105 ? 13.227 3.043 -19.315 1.00 96.88 105 SER A N 1
ATOM 841 C CA . SER A 1 105 ? 14.321 4.024 -19.293 1.00 96.88 105 SER A CA 1
ATOM 842 C C . SER A 1 105 ? 15.671 3.349 -19.538 1.00 96.88 1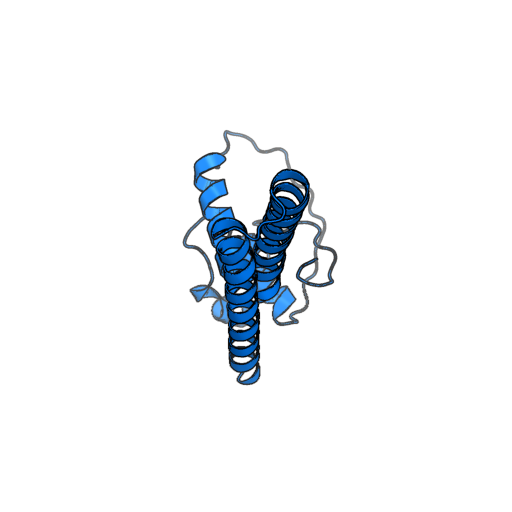05 SER A C 1
ATOM 844 O O . SER A 1 105 ? 16.483 3.841 -20.317 1.00 96.88 105 SER A O 1
ATOM 846 N N . TRP A 1 106 ? 15.893 2.183 -18.922 1.00 96.12 106 TRP A N 1
ATOM 847 C CA . TRP A 1 106 ? 17.097 1.381 -19.133 1.00 96.12 106 TRP A CA 1
ATOM 848 C C . TRP A 1 106 ? 17.186 0.848 -20.566 1.00 96.1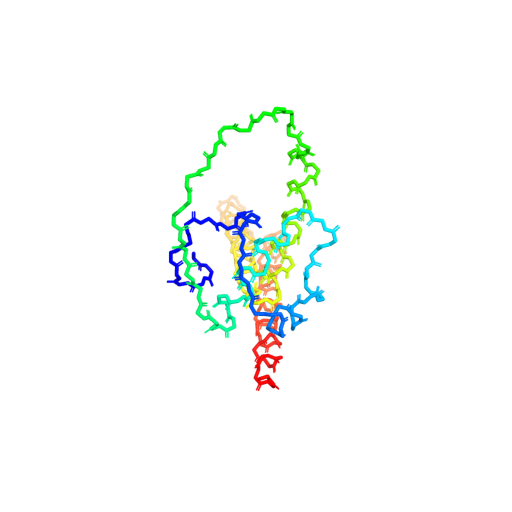2 106 TRP A C 1
ATOM 850 O O . TRP A 1 106 ? 18.247 0.893 -21.190 1.00 96.12 106 TRP A O 1
ATOM 860 N N . TYR A 1 107 ? 16.064 0.386 -21.122 1.00 96.25 107 TYR A N 1
ATOM 861 C CA . TYR A 1 107 ? 15.994 0.004 -22.529 1.00 96.25 107 TYR A CA 1
ATOM 862 C C . TYR A 1 107 ? 16.298 1.184 -23.455 1.00 96.25 107 TYR A C 1
ATOM 864 O O . TYR A 1 107 ? 17.145 1.053 -24.327 1.00 96.25 107 TYR A O 1
ATOM 872 N N . ALA A 1 108 ? 15.679 2.346 -23.241 1.00 96.25 108 ALA A N 1
ATOM 873 C CA . ALA A 1 108 ? 15.936 3.532 -24.052 1.00 96.25 108 ALA A CA 1
ATOM 874 C C . ALA A 1 108 ? 17.421 3.928 -24.016 1.00 96.25 108 ALA A C 1
ATOM 876 O O . ALA A 1 108 ? 18.017 4.172 -25.061 1.00 96.25 108 ALA A O 1
ATOM 877 N N . PHE A 1 109 ? 18.043 3.916 -22.834 1.00 95.75 109 PHE A N 1
ATOM 878 C CA . PHE A 1 109 ? 19.471 4.193 -22.679 1.00 95.75 109 PHE A CA 1
ATOM 879 C C . PHE A 1 109 ? 20.351 3.194 -23.452 1.00 95.75 109 PHE A C 1
ATOM 881 O O . PHE A 1 109 ? 21.202 3.596 -24.244 1.00 95.75 109 PHE A O 1
ATOM 888 N N . THR A 1 110 ? 20.118 1.891 -23.267 1.00 95.56 110 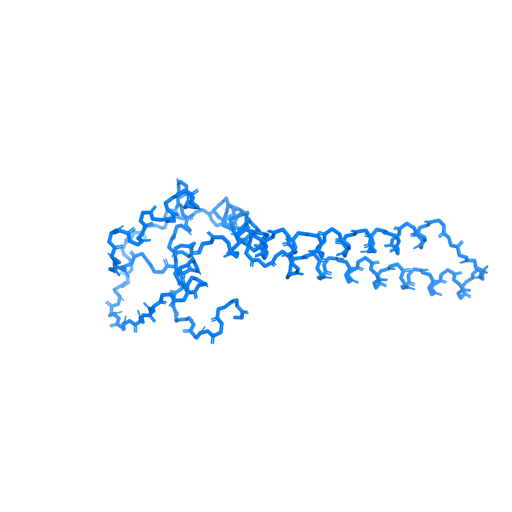THR A N 1
ATOM 889 C CA . THR A 1 110 ? 20.906 0.826 -23.919 1.00 95.56 110 THR A CA 1
ATOM 890 C C . THR A 1 110 ? 20.675 0.754 -25.427 1.00 95.56 110 THR A C 1
ATOM 892 O O . THR A 1 110 ? 21.608 0.499 -26.186 1.00 95.56 110 THR A O 1
ATOM 895 N N . TYR A 1 111 ? 19.467 1.059 -25.893 1.00 95.25 111 TYR A N 1
ATOM 896 C CA . TYR A 1 111 ? 19.159 1.159 -27.313 1.00 95.25 111 TYR A CA 1
ATOM 897 C C . TYR A 1 111 ? 19.884 2.340 -27.968 1.00 95.25 111 TYR A C 1
ATOM 899 O O . TYR A 1 111 ? 20.481 2.177 -29.027 1.00 95.25 111 TYR A O 1
ATOM 907 N N . LEU A 1 112 ? 19.901 3.514 -27.329 1.00 95.44 112 LEU A N 1
ATOM 908 C CA . LEU A 1 112 ? 20.592 4.689 -27.869 1.00 95.44 112 LEU A CA 1
ATOM 909 C C . LEU A 1 112 ? 22.115 4.510 -27.927 1.00 95.44 112 LEU A C 1
ATOM 911 O O . LEU A 1 112 ? 22.734 4.988 -28.873 1.00 95.44 112 LEU A O 1
ATOM 915 N N . MET A 1 113 ? 22.711 3.833 -26.941 1.00 94.19 113 MET A N 1
ATOM 916 C CA . MET A 1 113 ? 24.166 3.642 -26.866 1.00 94.19 113 MET A CA 1
ATOM 917 C C . MET A 1 113 ? 24.658 2.436 -27.673 1.00 94.19 113 MET A C 1
ATOM 919 O O . MET A 1 113 ? 25.668 2.521 -28.364 1.00 94.19 113 MET A O 1
ATOM 923 N N . GLU A 1 114 ? 23.956 1.306 -27.584 1.00 93.25 114 GLU A N 1
ATOM 924 C CA . GLU A 1 114 ? 24.445 0.012 -28.074 1.00 93.25 114 GLU A CA 1
ATOM 925 C C . GLU A 1 114 ? 23.510 -0.644 -29.097 1.00 93.25 114 GLU A C 1
ATOM 927 O O . GLU A 1 114 ? 23.855 -1.694 -29.636 1.00 93.25 114 GLU A O 1
ATOM 932 N N . GLN A 1 115 ? 22.331 -0.060 -29.367 1.00 93.00 115 GLN A N 1
ATOM 933 C CA . GLN A 1 115 ? 21.287 -0.634 -30.236 1.00 93.00 115 GLN A CA 1
ATOM 934 C C . GLN A 1 115 ? 20.885 -2.055 -29.811 1.00 93.00 115 GLN A C 1
ATOM 936 O O . GLN A 1 115 ? 20.536 -2.907 -30.629 1.00 93.00 115 GLN A O 1
ATOM 941 N N . ARG A 1 116 ? 20.954 -2.330 -28.502 1.00 90.31 116 ARG A N 1
ATOM 942 C CA . ARG A 1 116 ? 20.740 -3.660 -27.930 1.00 90.31 116 ARG A CA 1
ATOM 943 C C . ARG A 1 116 ? 19.637 -3.656 -26.894 1.00 90.31 116 ARG A C 1
ATOM 945 O O . ARG A 1 116 ? 19.518 -2.751 -26.074 1.00 90.31 116 ARG A O 1
ATOM 952 N N . PHE A 1 117 ? 18.873 -4.739 -26.901 1.00 92.12 117 PHE A N 1
ATOM 953 C CA . PHE A 1 117 ? 17.983 -5.082 -25.807 1.00 92.12 117 PHE A CA 1
ATOM 954 C C . PHE A 1 117 ? 18.741 -5.956 -24.807 1.00 92.12 117 PHE A C 1
ATOM 956 O O . PHE A 1 117 ? 19.214 -7.037 -25.154 1.00 92.12 117 PHE A O 1
ATOM 963 N N . THR A 1 118 ? 18.897 -5.472 -23.576 1.00 94.81 118 THR A N 1
ATOM 964 C CA . THR A 1 118 ? 19.687 -6.167 -22.551 1.00 94.81 118 THR A CA 1
ATOM 965 C C . THR A 1 118 ? 18.824 -7.079 -21.683 1.00 94.81 118 THR A C 1
ATOM 967 O O . THR A 1 118 ? 17.639 -6.817 -21.459 1.00 94.81 118 THR A O 1
ATOM 970 N N . ASN A 1 119 ? 19.443 -8.111 -21.100 1.00 95.81 119 ASN A N 1
ATOM 971 C CA . ASN A 1 119 ? 18.788 -8.995 -20.128 1.00 95.81 119 ASN A CA 1
ATOM 972 C C . ASN A 1 119 ? 18.182 -8.215 -18.949 1.00 95.81 119 ASN A C 1
ATOM 974 O O . ASN A 1 119 ? 17.149 -8.606 -18.417 1.00 95.81 119 ASN A O 1
ATOM 978 N N . MET A 1 120 ? 18.788 -7.088 -18.564 1.00 94.75 120 MET A N 1
ATOM 979 C CA . MET A 1 120 ? 18.280 -6.240 -17.486 1.00 94.75 120 MET A CA 1
ATOM 980 C C . MET A 1 120 ? 16.984 -5.518 -17.879 1.00 94.75 120 MET A C 1
ATOM 982 O O . MET A 1 120 ? 16.040 -5.497 -17.092 1.00 94.75 120 MET A O 1
ATOM 986 N N . SER A 1 121 ? 16.889 -4.991 -19.109 1.00 94.25 121 SER A N 1
ATOM 987 C CA . SER A 1 121 ? 15.633 -4.441 -19.646 1.00 94.25 121 SER A CA 1
ATOM 988 C C . SER A 1 121 ? 14.534 -5.502 -19.656 1.00 94.25 121 SER A C 1
ATOM 990 O O . SER A 1 121 ? 13.425 -5.247 -19.187 1.00 94.25 121 SER A O 1
ATOM 992 N N . MET A 1 122 ? 14.860 -6.711 -20.131 1.00 96.19 122 MET A N 1
ATOM 993 C CA . MET A 1 122 ? 13.937 -7.846 -20.140 1.00 96.19 122 MET A CA 1
ATOM 994 C C . MET A 1 122 ? 13.445 -8.186 -18.736 1.00 96.19 122 MET A C 1
ATOM 996 O O . MET A 1 122 ? 12.242 -8.342 -18.531 1.00 96.19 122 MET A O 1
ATOM 1000 N N . LEU A 1 123 ? 14.359 -8.271 -17.769 1.00 97.75 123 LEU A N 1
ATOM 1001 C CA . LEU A 1 123 ? 14.052 -8.617 -16.387 1.00 97.75 123 LEU A CA 1
ATOM 1002 C C . LEU A 1 123 ? 13.148 -7.567 -15.740 1.00 97.75 123 LEU A C 1
ATOM 1004 O O . LEU A 1 123 ? 12.131 -7.933 -15.159 1.00 97.75 123 LEU A O 1
ATOM 1008 N N . LEU A 1 124 ? 13.470 -6.276 -15.868 1.00 97.38 124 LEU A N 1
ATOM 1009 C CA . LEU A 1 124 ? 12.688 -5.191 -15.264 1.00 97.38 124 LEU A CA 1
ATOM 1010 C C . LEU A 1 124 ? 11.273 -5.100 -15.851 1.00 97.38 124 LEU A C 1
ATOM 1012 O O . LEU A 1 124 ? 10.302 -4.982 -15.102 1.00 97.38 124 LEU A O 1
ATOM 1016 N N . ILE A 1 125 ? 11.142 -5.210 -17.176 1.00 97.25 125 ILE A N 1
ATOM 1017 C CA . ILE A 1 125 ? 9.835 -5.195 -17.847 1.00 97.25 125 ILE A CA 1
ATOM 1018 C C . ILE A 1 125 ? 9.032 -6.452 -17.481 1.00 97.25 125 ILE A C 1
ATOM 1020 O O . ILE A 1 125 ? 7.853 -6.349 -17.148 1.00 97.25 125 ILE A O 1
ATOM 1024 N N . SER A 1 126 ? 9.660 -7.631 -17.463 1.00 97.69 126 SER A N 1
ATOM 1025 C CA . SER A 1 126 ? 8.986 -8.878 -17.069 1.00 97.69 126 SER A CA 1
ATOM 1026 C C . SER A 1 126 ? 8.535 -8.838 -15.608 1.00 97.69 126 SER A C 1
ATOM 1028 O O . SER A 1 126 ? 7.405 -9.212 -15.301 1.00 97.69 126 SER A O 1
ATOM 1030 N N . ALA A 1 127 ? 9.380 -8.328 -14.706 1.00 97.56 127 ALA A N 1
ATOM 1031 C CA . ALA A 1 127 ? 9.044 -8.145 -13.297 1.00 97.56 127 ALA A CA 1
ATOM 1032 C C . ALA A 1 127 ? 7.855 -7.193 -13.123 1.00 97.56 127 ALA A C 1
ATOM 1034 O O . ALA A 1 127 ? 6.948 -7.498 -12.354 1.00 97.56 127 ALA A O 1
ATOM 1035 N N . SER A 1 128 ? 7.815 -6.087 -13.875 1.00 98.00 128 SER A N 1
ATOM 1036 C CA . SER A 1 128 ? 6.666 -5.178 -13.901 1.00 98.00 128 SER A CA 1
ATOM 1037 C C . SER A 1 128 ? 5.369 -5.916 -14.248 1.00 98.00 128 SER A C 1
ATOM 1039 O O . SER A 1 128 ? 4.417 -5.891 -13.469 1.00 98.00 128 SER A O 1
ATOM 1041 N N . VAL A 1 129 ? 5.360 -6.659 -15.359 1.00 97.75 129 VAL A N 1
ATOM 1042 C CA . VAL A 1 129 ? 4.181 -7.420 -15.803 1.00 97.75 129 VAL A CA 1
ATOM 1043 C C . VAL A 1 129 ? 3.757 -8.449 -14.754 1.00 97.75 129 VAL A C 1
ATOM 1045 O O . VAL A 1 129 ? 2.579 -8.522 -14.414 1.00 97.75 129 VAL A O 1
ATOM 1048 N N . ILE A 1 130 ? 4.696 -9.212 -14.190 1.00 97.75 130 ILE A N 1
ATOM 1049 C CA . ILE A 1 130 ? 4.398 -10.214 -13.157 1.00 97.75 130 ILE A CA 1
ATOM 1050 C C . ILE A 1 130 ? 3.783 -9.553 -11.916 1.00 97.75 130 ILE A C 1
ATOM 1052 O O . ILE A 1 130 ? 2.750 -10.009 -11.426 1.00 97.75 130 ILE A O 1
ATOM 1056 N N . VAL A 1 131 ? 4.371 -8.457 -11.426 1.00 96.62 131 VAL A N 1
ATOM 1057 C CA . VAL A 1 131 ? 3.860 -7.704 -10.268 1.00 96.62 131 VAL A CA 1
ATOM 1058 C C . VAL A 1 131 ? 2.456 -7.160 -10.544 1.00 96.62 131 VAL A C 1
ATOM 1060 O O . VAL A 1 131 ? 1.587 -7.243 -9.675 1.00 96.62 131 VAL A O 1
ATOM 1063 N N . PHE A 1 132 ? 2.200 -6.653 -11.752 1.00 96.69 132 PHE A N 1
ATOM 1064 C CA . PHE A 1 132 ? 0.875 -6.193 -12.164 1.00 96.69 132 PHE A CA 1
ATOM 1065 C C . PHE A 1 132 ? -0.159 -7.322 -12.176 1.00 96.69 132 PHE A C 1
ATOM 1067 O O . PHE A 1 132 ? -1.241 -7.171 -11.608 1.00 96.69 132 PHE A O 1
ATOM 1074 N N . LEU A 1 133 ? 0.180 -8.468 -12.774 1.00 97.00 133 LEU A N 1
ATOM 1075 C CA . LEU A 1 133 ? -0.700 -9.635 -12.838 1.00 97.00 133 LEU A CA 1
ATOM 1076 C C . LEU A 1 133 ? -1.018 -10.179 -11.441 1.00 97.00 133 LEU A C 1
ATOM 1078 O O . LEU A 1 133 ? -2.177 -10.467 -11.152 1.00 97.00 133 LEU A O 1
ATOM 1082 N N . ILE A 1 134 ? -0.026 -10.249 -10.547 1.00 95.31 134 ILE A N 1
ATOM 1083 C CA . ILE A 1 134 ? -0.238 -10.601 -9.133 1.00 95.31 134 ILE A CA 1
ATOM 1084 C C . ILE A 1 134 ? -1.187 -9.599 -8.465 1.00 95.31 134 ILE A C 1
ATOM 1086 O O . ILE A 1 134 ? -2.082 -10.003 -7.719 1.00 95.31 134 ILE A O 1
ATOM 1090 N N . GLY A 1 135 ? -1.036 -8.304 -8.756 1.00 93.19 135 GLY A N 1
ATOM 1091 C CA . GLY A 1 135 ? -1.942 -7.258 -8.287 1.00 93.19 135 GLY A CA 1
ATOM 1092 C C . GLY A 1 135 ? -3.386 -7.467 -8.747 1.00 93.19 135 GLY A C 1
ATOM 1093 O O . GLY A 1 135 ? -4.299 -7.391 -7.927 1.00 93.19 135 GLY A O 1
ATOM 1094 N N . LEU A 1 136 ? -3.596 -7.793 -10.027 1.00 93.31 136 LEU A N 1
ATOM 1095 C CA . LEU A 1 136 ? -4.922 -8.103 -10.571 1.00 93.31 136 LEU A CA 1
ATOM 1096 C C . LEU A 1 136 ? -5.527 -9.355 -9.929 1.00 93.31 136 LEU A C 1
ATOM 1098 O O . LEU A 1 136 ? -6.681 -9.319 -9.512 1.00 93.31 136 LEU A O 1
ATOM 1102 N N . ILE A 1 137 ? -4.758 -10.440 -9.804 1.00 94.06 137 ILE A N 1
ATOM 1103 C CA . ILE A 1 137 ? -5.218 -11.678 -9.154 1.00 94.06 137 ILE A CA 1
ATOM 1104 C C . ILE A 1 137 ? -5.613 -11.399 -7.700 1.00 94.06 137 ILE A C 1
ATOM 1106 O O . ILE A 1 137 ? -6.671 -11.838 -7.255 1.00 94.06 137 ILE A O 1
ATOM 1110 N N . SER A 1 138 ? -4.800 -10.628 -6.976 1.00 91.00 138 SER A N 1
ATOM 1111 C CA . SER A 1 138 ? -5.083 -10.252 -5.588 1.00 91.00 138 SER A CA 1
ATOM 1112 C C . SER A 1 138 ? -6.377 -9.442 -5.480 1.00 91.00 138 SER A C 1
ATOM 1114 O O . SER A 1 138 ? -7.193 -9.717 -4.606 1.00 91.00 138 SER A O 1
ATOM 1116 N N . GLU A 1 139 ? -6.610 -8.494 -6.393 1.00 88.75 139 GLU A N 1
ATOM 1117 C CA . GLU A 1 139 ? -7.847 -7.701 -6.431 1.00 88.75 139 GLU A CA 1
ATOM 1118 C C . GLU A 1 139 ? -9.075 -8.587 -6.688 1.00 88.75 139 GLU A C 1
ATOM 1120 O O . GLU A 1 139 ? -10.099 -8.428 -6.024 1.00 88.75 139 GLU A O 1
ATOM 1125 N N . GLN A 1 140 ? -8.963 -9.570 -7.589 1.00 88.81 140 GLN A N 1
ATOM 1126 C CA . GLN A 1 140 ? -10.037 -10.533 -7.853 1.00 88.81 140 GLN A CA 1
ATOM 1127 C C . GLN A 1 140 ? -10.333 -11.417 -6.634 1.00 88.81 140 GLN A C 1
ATOM 1129 O O . GLN A 1 140 ? -11.497 -11.631 -6.296 1.00 88.81 140 GLN A O 1
ATOM 1134 N N . ILE A 1 141 ? -9.300 -11.899 -5.935 1.00 88.56 141 ILE A N 1
ATOM 1135 C CA . ILE A 1 141 ? -9.460 -12.680 -4.698 1.00 88.56 141 ILE A CA 1
ATOM 1136 C C . ILE A 1 141 ? -10.163 -11.841 -3.628 1.00 88.56 141 ILE A C 1
ATOM 1138 O O . ILE A 1 141 ? -11.121 -12.310 -3.013 1.00 88.56 141 ILE A O 1
ATOM 1142 N N . THR A 1 142 ? -9.732 -10.591 -3.438 1.00 85.19 142 THR A N 1
ATOM 1143 C CA . THR A 1 142 ? -10.382 -9.649 -2.524 1.00 85.19 142 THR A CA 1
ATOM 1144 C C . THR A 1 142 ? -11.852 -9.456 -2.907 1.00 85.19 142 THR A C 1
ATOM 1146 O O . THR A 1 142 ? -12.727 -9.625 -2.060 1.00 85.19 142 THR A O 1
ATOM 1149 N N . ALA A 1 143 ? -12.164 -9.189 -4.178 1.00 83.44 143 ALA A N 1
ATOM 1150 C CA . ALA A 1 14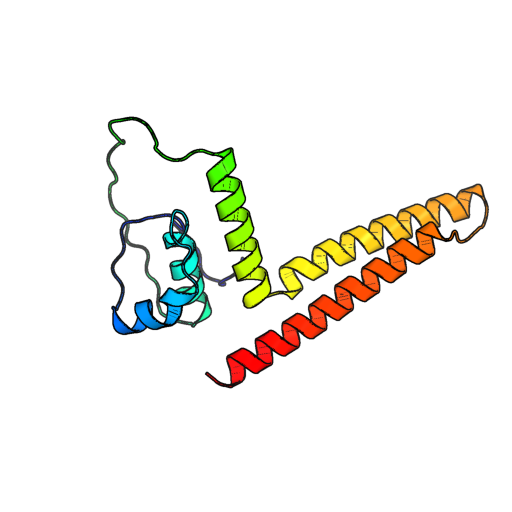3 ? -13.543 -9.014 -4.640 1.00 83.44 143 ALA A CA 1
ATOM 1151 C C . ALA A 1 143 ? -14.421 -10.254 -4.383 1.00 83.44 143 ALA A C 1
ATOM 1153 O O . ALA A 1 143 ? -15.569 -10.122 -3.954 1.00 83.44 143 ALA A O 1
ATOM 1154 N N . LEU A 1 144 ? -13.883 -11.461 -4.585 1.00 85.94 144 LEU A N 1
ATOM 1155 C CA . LEU A 1 144 ? -14.581 -12.718 -4.296 1.00 85.94 144 LEU A CA 1
ATOM 1156 C C . LEU A 1 144 ? -14.825 -12.931 -2.797 1.00 85.94 144 LEU A C 1
ATOM 1158 O O . LEU A 1 144 ? -15.899 -13.405 -2.424 1.00 85.94 144 LEU A O 1
ATOM 1162 N N . LEU A 1 145 ? -13.858 -12.576 -1.945 1.00 79.38 145 LEU A N 1
ATOM 1163 C CA . LEU A 1 145 ? -13.983 -12.683 -0.489 1.00 79.38 145 LEU A CA 1
ATOM 1164 C C . LEU A 1 145 ? -15.103 -11.773 0.037 1.00 79.38 145 LEU A C 1
ATOM 1166 O O . LEU A 1 145 ? -15.916 -12.209 0.848 1.00 79.38 145 LEU A O 1
ATOM 1170 N N . TYR A 1 146 ? -15.187 -10.541 -0.472 1.00 69.31 146 TYR A N 1
ATOM 1171 C CA . TYR A 1 146 ? -16.209 -9.575 -0.058 1.00 69.31 146 TYR A CA 1
ATOM 1172 C C . TYR A 1 146 ? -17.590 -9.827 -0.675 1.00 69.31 146 TYR A C 1
ATOM 1174 O O . TYR A 1 146 ? -18.578 -9.392 -0.101 1.00 69.31 146 TYR A O 1
ATOM 1182 N N . LYS A 1 147 ? -17.702 -10.567 -1.788 1.00 63.16 147 LYS A N 1
ATOM 1183 C CA . LYS A 1 147 ? -19.003 -10.937 -2.384 1.00 63.16 147 LYS A CA 1
ATOM 1184 C C . LYS A 1 147 ? -19.815 -11.921 -1.521 1.00 63.16 147 LYS A C 1
ATOM 1186 O O . LYS A 1 147 ? -21.013 -12.070 -1.739 1.00 63.16 147 LYS A O 1
ATOM 1191 N N . LYS A 1 148 ? -19.168 -12.637 -0.594 1.00 48.88 148 LYS A N 1
ATOM 1192 C CA . LYS A 1 148 ? -19.804 -13.631 0.294 1.00 48.88 148 LYS A CA 1
ATOM 1193 C C . LYS A 1 148 ? -20.242 -13.073 1.656 1.00 48.88 148 LYS A C 1
ATOM 1195 O O . LYS A 1 148 ? -20.773 -13.844 2.452 1.00 48.88 148 LYS A O 1
ATOM 1200 N N . SER A 1 149 ? -20.009 -11.789 1.922 1.00 46.56 149 SER A N 1
ATOM 1201 C CA . SER A 1 149 ? -20.471 -11.091 3.128 1.00 46.56 149 SER A CA 1
ATOM 1202 C C . SER A 1 149 ? -21.618 -10.147 2.805 1.00 46.56 149 SER A C 1
ATOM 1204 O O . SER A 1 149 ? -22.320 -9.802 3.779 1.00 46.56 149 SER A O 1
#

Sequence (149 aa):
FLSGTRILDLTSGFRAVRADKFLEYLYLLPNGFSYPTTITMAFLRSGYPVRFEPVPAEKRTGKSHIRPIRDGLRFFAIIFKIATLYAPLKIFLPISGVFFVTGLSWYAFTYLMEQRFTNMSMLLISASVIVFLIGLISEQITALLYKKS

Secondary structure (DSSP, 8-state):
--SSS--S-SS-------HHHHHTTGGGS-SSTTHHHHHHHHHHHTT---------PPPPPS-----HHHHHHHHHHHHHHHHHHH-THHHHHHHHHHHHHHHHHHHHHHHHHHS---HHHHHHHHHHHHHHHHHHHHHHHHHHHHTT-